Protein AF-A0A5D0MLC5-F1 (afdb_monomer_lite)

pLDDT: mean 80.18, std 6.37, range [61.41, 89.0]

Sequence (80 aa):
MIKLELFYNSEVDNETEKLAQKLKEKFADKVDIFLKDTTKDQIPENYGIINPPAAVIDGRQKIKIEGHEEFEKLIMKAIF

Secondary structure (DSSP, 8-state):
-EEEEEEE-TTT-SHHHHHHHHHHHHHTTTEEEEEEETTTSPPPGGG----SSEEEETTTEEEE--SHHHHHHHHHHHH-

Organism: Flexistipes sinusarabici (NCBI:txid2352)

Structure (mmCIF, N/CA/C/O backbone):
data_AF-A0A5D0MLC5-F1
#
_entry.id   AF-A0A5D0MLC5-F1
#
loop_
_atom_site.group_PDB
_atom_site.id
_atom_site.type_symbol
_atom_site.label_atom_id
_atom_site.label_alt_id
_atom_site.label_comp_id
_atom_site.label_asym_id
_atom_site.label_entity_id
_atom_site.label_seq_id
_atom_site.pdbx_PDB_ins_code
_atom_site.Cartn_x
_atom_site.Cartn_y
_atom_site.Cartn_z
_atom_site.occupancy
_atom_site.B_iso_or_equiv
_atom_site.auth_seq_id
_atom_site.auth_comp_id
_atom_site.auth_asym_id
_atom_site.auth_atom_id
_atom_site.pdbx_PDB_model_num
ATOM 1 N N . MET A 1 1 ? -13.715 -1.988 9.248 1.00 72.69 1 MET A N 1
ATOM 2 C CA . MET A 1 1 ? -12.279 -1.817 8.963 1.00 72.69 1 MET A CA 1
ATOM 3 C C . MET A 1 1 ? -12.135 -1.640 7.473 1.00 72.69 1 MET A C 1
ATOM 5 O O . MET A 1 1 ? -12.716 -2.428 6.737 1.00 72.69 1 MET A O 1
ATOM 9 N N . ILE A 1 2 ? -11.459 -0.574 7.062 1.00 80.56 2 ILE A N 1
ATOM 10 C CA . ILE A 1 2 ? -11.243 -0.241 5.652 1.00 80.56 2 ILE A CA 1
ATOM 11 C C . ILE A 1 2 ? -10.048 -1.046 5.157 1.00 80.56 2 ILE A C 1
ATOM 13 O O . ILE A 1 2 ? -9.026 -1.095 5.841 1.00 80.56 2 ILE A O 1
ATOM 17 N N . LYS A 1 3 ? -10.156 -1.671 3.987 1.00 87.25 3 LYS A N 1
ATOM 18 C CA . LYS A 1 3 ? -9.031 -2.374 3.372 1.00 87.25 3 LYS A CA 1
ATOM 19 C C . LYS A 1 3 ? -8.239 -1.406 2.501 1.00 87.25 3 LYS A C 1
ATOM 21 O O . LYS A 1 3 ? -8.791 -0.818 1.576 1.00 87.25 3 LYS A O 1
ATOM 26 N N . LEU A 1 4 ? -6.944 -1.277 2.753 1.00 87.00 4 LEU A N 1
ATOM 27 C CA . LEU A 1 4 ? -6.041 -0.443 1.971 1.00 87.00 4 LEU A CA 1
ATOM 28 C C . LEU A 1 4 ? -4.955 -1.307 1.334 1.00 87.00 4 LEU A C 1
ATOM 30 O O . LEU A 1 4 ? -4.118 -1.864 2.031 1.00 87.00 4 LEU A O 1
ATOM 34 N N . GLU A 1 5 ? -4.929 -1.394 0.011 1.00 88.12 5 GLU A N 1
ATOM 35 C CA . GLU A 1 5 ? -3.871 -2.076 -0.737 1.00 88.12 5 GLU A CA 1
ATOM 36 C C . GLU A 1 5 ? -2.941 -1.047 -1.380 1.00 88.12 5 GLU A C 1
ATOM 38 O O . GLU A 1 5 ? -3.375 -0.214 -2.168 1.00 88.12 5 GLU A O 1
ATOM 43 N N . LEU A 1 6 ? -1.658 -1.101 -1.046 1.00 87.88 6 LEU A N 1
ATOM 44 C CA . LEU A 1 6 ? -0.619 -0.195 -1.512 1.00 87.88 6 LEU A CA 1
ATOM 45 C C . LEU A 1 6 ? 0.272 -0.919 -2.499 1.00 87.88 6 LEU A C 1
ATOM 47 O O . LEU A 1 6 ? 0.843 -1.959 -2.188 1.00 87.88 6 LEU A O 1
ATOM 51 N N . PHE A 1 7 ? 0.382 -0.342 -3.682 1.00 89.00 7 PHE A N 1
ATOM 52 C CA . PHE A 1 7 ? 1.148 -0.850 -4.798 1.00 89.00 7 PHE A CA 1
ATOM 53 C C . PHE A 1 7 ? 2.351 0.054 -4.985 1.00 89.00 7 PHE A C 1
ATOM 55 O O . PHE A 1 7 ? 2.207 1.243 -5.275 1.00 89.00 7 PHE A O 1
ATOM 62 N N . TYR A 1 8 ? 3.534 -0.516 -4.822 1.00 87.75 8 TYR A N 1
ATOM 63 C CA . TYR A 1 8 ? 4.799 0.189 -4.974 1.00 87.75 8 TYR A CA 1
ATOM 64 C C . TYR A 1 8 ? 5.748 -0.620 -5.851 1.00 87.75 8 TYR A C 1
ATOM 66 O O . TYR A 1 8 ? 5.480 -1.777 -6.178 1.00 87.75 8 TYR A O 1
ATOM 74 N N . ASN A 1 9 ? 6.830 0.011 -6.285 1.00 87.50 9 ASN A N 1
ATOM 75 C CA . ASN A 1 9 ? 7.905 -0.647 -7.010 1.00 87.50 9 ASN A CA 1
ATOM 76 C C . ASN A 1 9 ? 9.149 -0.571 -6.125 1.00 87.50 9 ASN A C 1
ATOM 78 O O . ASN A 1 9 ? 9.688 0.519 -5.973 1.00 87.50 9 ASN A O 1
ATOM 82 N N . SER A 1 10 ? 9.601 -1.687 -5.546 1.00 83.94 10 SER A N 1
ATOM 83 C CA . SER A 1 10 ? 10.745 -1.659 -4.618 1.00 83.94 10 SER A CA 1
ATOM 84 C C . SER A 1 10 ? 12.088 -1.295 -5.271 1.00 83.94 10 SER A C 1
ATOM 86 O O . SER A 1 10 ? 13.008 -0.862 -4.578 1.00 83.94 10 SER A O 1
ATOM 88 N N . GLU A 1 11 ? 12.212 -1.407 -6.596 1.00 83.06 11 GLU A N 1
ATOM 89 C CA . GLU A 1 11 ? 13.417 -1.000 -7.330 1.00 83.06 11 GLU A CA 1
ATOM 90 C C . GLU A 1 11 ? 13.523 0.526 -7.483 1.00 83.06 11 GLU A C 1
ATOM 92 O O . GLU A 1 11 ? 14.625 1.053 -7.639 1.00 83.06 11 GLU A O 1
ATOM 97 N N . VAL A 1 12 ? 12.395 1.243 -7.423 1.00 78.38 12 VAL A N 1
ATOM 98 C CA . VAL A 1 12 ? 12.323 2.694 -7.684 1.00 78.38 12 VAL A CA 1
ATOM 99 C C . VAL A 1 12 ? 11.843 3.489 -6.464 1.00 78.38 12 VAL A C 1
ATOM 101 O O . VAL A 1 12 ? 12.259 4.628 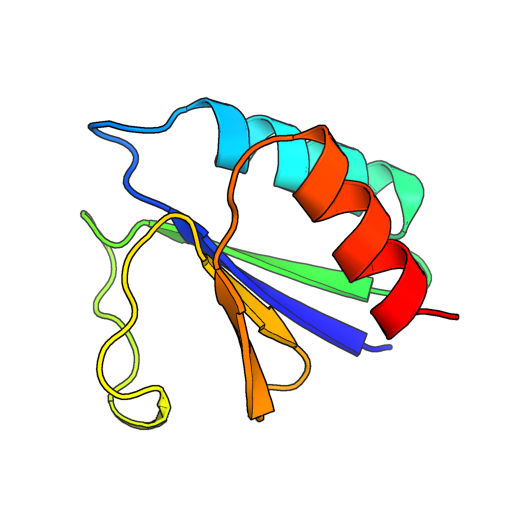-6.267 1.00 78.38 12 VAL A O 1
ATOM 104 N N . ASP A 1 13 ? 11.003 2.897 -5.619 1.00 73.06 13 ASP A N 1
ATOM 105 C CA . ASP A 1 13 ? 10.331 3.536 -4.490 1.00 73.06 13 ASP A CA 1
ATOM 106 C C . ASP A 1 13 ? 10.488 2.695 -3.214 1.00 73.06 13 ASP A C 1
ATOM 108 O O . ASP A 1 13 ? 9.851 1.661 -3.030 1.00 73.06 13 ASP A O 1
ATOM 112 N N . ASN A 1 14 ? 11.325 3.186 -2.300 1.00 73.75 14 ASN A N 1
ATOM 113 C CA . ASN A 1 14 ? 11.490 2.634 -0.952 1.00 73.75 14 ASN A CA 1
ATOM 114 C C . ASN A 1 14 ? 10.778 3.477 0.125 1.00 73.75 14 ASN A C 1
ATOM 116 O O . ASN A 1 14 ? 10.862 3.182 1.320 1.00 73.75 14 ASN A O 1
ATOM 120 N N . GLU A 1 15 ? 10.115 4.565 -0.266 1.00 79.12 15 GLU A N 1
ATOM 121 C CA . GLU A 1 15 ? 9.424 5.465 0.656 1.00 79.12 15 GLU A CA 1
ATOM 122 C C . GLU A 1 15 ? 8.019 4.952 0.964 1.00 79.12 15 GLU A C 1
ATOM 124 O O . GLU A 1 15 ? 7.612 4.947 2.127 1.00 79.12 15 GLU A O 1
ATOM 129 N N . THR A 1 16 ? 7.316 4.432 -0.042 1.00 78.75 16 THR A N 1
ATOM 130 C CA . THR A 1 16 ? 5.960 3.888 0.091 1.00 78.75 16 THR A CA 1
ATOM 131 C C . THR A 1 16 ? 5.891 2.737 1.103 1.00 78.75 16 THR A C 1
ATOM 133 O O . THR A 1 16 ? 4.937 2.660 1.881 1.00 78.75 16 THR A O 1
ATOM 136 N N . GLU A 1 17 ? 6.927 1.898 1.195 1.00 81.75 17 GLU A N 1
ATOM 137 C CA . GLU A 1 17 ? 7.020 0.842 2.215 1.00 81.75 17 GLU A CA 1
ATOM 138 C C . GLU A 1 17 ? 7.062 1.416 3.642 1.00 81.75 17 GLU A C 1
ATOM 140 O O . GLU A 1 17 ? 6.274 1.027 4.510 1.00 81.75 17 GLU A O 1
ATOM 145 N N . LYS A 1 18 ? 7.927 2.410 3.878 1.00 82.62 18 LYS A N 1
ATOM 146 C CA . LYS A 1 18 ? 8.044 3.082 5.182 1.00 82.62 18 LYS A CA 1
ATOM 147 C C . LYS A 1 18 ? 6.749 3.794 5.567 1.00 82.62 18 LYS A C 1
ATOM 149 O O . LYS A 1 18 ? 6.376 3.814 6.741 1.00 82.62 18 LYS A O 1
ATOM 154 N N . LEU A 1 19 ? 6.061 4.382 4.590 1.00 79.12 19 LEU A N 1
ATOM 155 C CA . LEU A 1 19 ? 4.775 5.052 4.789 1.00 79.12 19 LEU A CA 1
ATOM 156 C C . LEU A 1 19 ? 3.689 4.081 5.215 1.00 79.12 19 LEU A C 1
ATOM 158 O O . LEU A 1 19 ? 2.996 4.316 6.203 1.00 79.12 19 LEU A O 1
ATOM 162 N N . ALA A 1 20 ? 3.569 2.973 4.497 1.00 80.75 20 ALA A N 1
ATOM 163 C CA . ALA A 1 20 ? 2.622 1.925 4.820 1.00 80.75 20 ALA A CA 1
ATOM 164 C C . ALA A 1 20 ? 2.831 1.383 6.239 1.00 80.75 20 ALA A C 1
ATOM 166 O O . ALA A 1 20 ? 1.859 1.161 6.960 1.00 80.75 20 ALA A O 1
ATOM 167 N N . GLN A 1 21 ? 4.088 1.223 6.665 1.00 84.00 21 GLN A N 1
ATOM 168 C CA . GLN A 1 21 ? 4.409 0.781 8.018 1.00 84.00 21 GLN A CA 1
ATOM 169 C C . GLN A 1 21 ? 3.980 1.807 9.077 1.00 84.00 21 GLN A C 1
ATOM 171 O O . GLN A 1 21 ? 3.275 1.443 10.016 1.00 84.00 21 GLN A O 1
ATOM 176 N N . LYS A 1 22 ? 4.283 3.097 8.878 1.00 83.56 22 LYS A N 1
ATOM 177 C CA . LYS A 1 22 ? 3.815 4.172 9.773 1.00 83.56 22 LYS A CA 1
ATOM 178 C C . LYS A 1 22 ? 2.291 4.231 9.874 1.00 83.56 22 LYS A C 1
ATOM 180 O O . LYS A 1 22 ? 1.745 4.433 10.956 1.00 83.56 22 LYS A O 1
ATOM 185 N N . LEU A 1 23 ? 1.591 4.064 8.753 1.00 78.88 23 LEU A N 1
ATOM 186 C CA . LEU A 1 23 ? 0.130 4.064 8.739 1.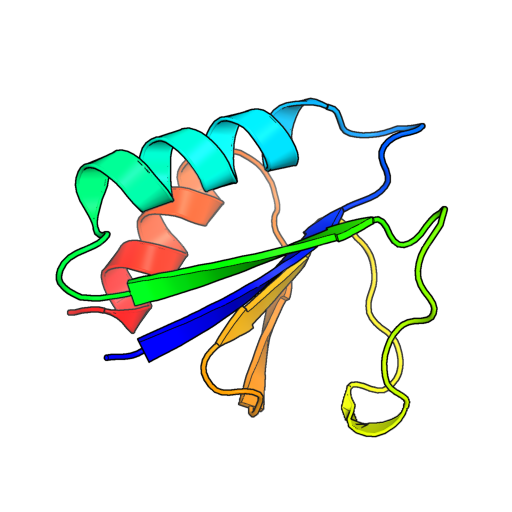00 78.88 23 LEU A CA 1
ATOM 187 C C . LEU A 1 23 ? -0.448 2.828 9.424 1.00 78.88 23 LEU 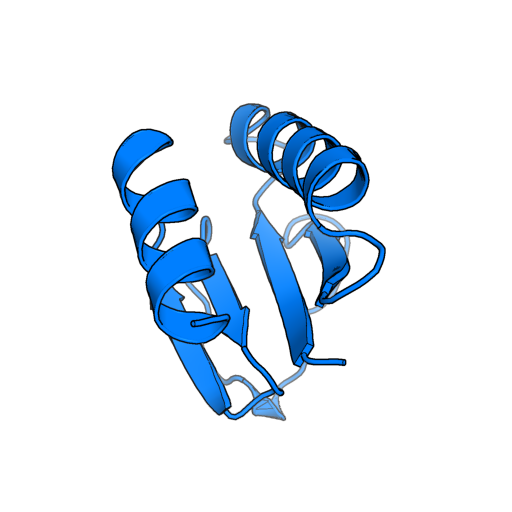A C 1
ATOM 189 O O . LEU A 1 23 ? -1.463 2.958 10.102 1.00 78.88 23 LEU A O 1
ATOM 193 N N . LYS A 1 24 ? 0.194 1.657 9.298 1.00 83.38 24 LYS A N 1
ATOM 194 C CA . LYS A 1 24 ? -0.198 0.468 10.064 1.00 83.38 24 LYS A CA 1
ATOM 195 C C . LYS A 1 24 ? -0.129 0.766 11.547 1.00 83.38 24 LYS A C 1
ATOM 197 O O . LYS A 1 24 ? -1.090 0.515 12.251 1.00 83.38 24 LYS A O 1
ATOM 202 N N . GLU A 1 25 ? 0.968 1.348 12.017 1.00 85.12 25 GLU A N 1
ATOM 203 C CA . GLU A 1 25 ? 1.116 1.678 13.435 1.00 85.12 25 GLU A CA 1
ATOM 204 C C . GLU A 1 25 ? 0.086 2.718 13.904 1.00 85.12 25 GLU A C 1
ATOM 206 O O . GLU A 1 25 ? -0.469 2.589 14.992 1.00 85.12 25 GLU A O 1
ATOM 211 N N . LYS A 1 26 ? -0.206 3.728 13.075 1.00 82.19 26 LYS A N 1
ATOM 212 C CA . LYS A 1 26 ? -1.105 4.843 13.420 1.00 82.19 26 LYS A CA 1
ATOM 213 C C . LYS A 1 26 ? -2.595 4.503 13.307 1.00 82.19 26 LYS A C 1
ATOM 215 O O . LYS A 1 26 ? -3.398 5.116 14.004 1.00 82.19 26 LYS A O 1
ATOM 220 N N . PHE A 1 27 ? -2.965 3.582 12.418 1.00 81.06 27 PHE A N 1
ATOM 221 C CA . PHE A 1 27 ? -4.358 3.303 12.054 1.00 81.06 27 PHE A CA 1
ATOM 222 C C . PHE A 1 27 ? -4.716 1.809 12.047 1.00 81.06 27 PHE A C 1
ATOM 224 O O . PHE A 1 27 ? -5.745 1.453 11.474 1.00 81.06 27 PHE A O 1
ATOM 231 N N . ALA A 1 28 ? -3.924 0.932 12.678 1.00 77.56 28 ALA A N 1
ATOM 232 C CA . ALA A 1 28 ? -4.197 -0.513 12.757 1.00 77.56 28 ALA A CA 1
ATOM 233 C C . ALA A 1 28 ? -5.602 -0.854 13.281 1.00 77.56 28 ALA A C 1
ATOM 235 O O . ALA A 1 28 ? -6.159 -1.890 12.926 1.00 77.56 28 ALA A O 1
ATOM 236 N N . ASP A 1 29 ? -6.194 0.001 14.118 1.00 82.25 29 ASP A N 1
ATOM 237 C CA . ASP A 1 29 ? -7.541 -0.189 14.659 1.00 82.25 29 ASP A CA 1
ATOM 238 C C . ASP A 1 29 ? -8.655 0.112 13.639 1.00 82.25 29 ASP A C 1
ATOM 240 O O . ASP A 1 29 ? -9.786 -0.352 13.800 1.00 82.25 29 ASP A O 1
ATOM 244 N N . LYS A 1 30 ? -8.351 0.859 12.568 1.00 81.50 30 LYS A N 1
ATOM 245 C CA . LYS A 1 30 ? -9.337 1.333 11.578 1.00 81.50 30 LYS A CA 1
ATOM 246 C C . LYS A 1 30 ? -9.112 0.778 10.180 1.00 81.50 30 LYS A C 1
ATOM 248 O O . LYS A 1 30 ? -10.091 0.553 9.457 1.00 81.50 30 LYS A O 1
ATOM 253 N N . VAL A 1 31 ? -7.853 0.565 9.805 1.00 81.56 31 VAL A N 1
ATOM 254 C CA . VAL A 1 31 ? -7.431 0.232 8.444 1.00 81.56 31 VAL A CA 1
ATOM 255 C C . VAL A 1 31 ? -6.554 -1.002 8.435 1.00 81.56 31 VAL A C 1
ATOM 257 O O . VAL A 1 31 ? -5.554 -1.081 9.143 1.00 81.56 31 VAL A O 1
ATOM 260 N N . ASP A 1 32 ? -6.905 -1.932 7.557 1.00 86.19 32 ASP A N 1
ATOM 261 C CA . ASP A 1 32 ? -6.092 -3.096 7.258 1.00 86.19 32 ASP A CA 1
ATOM 262 C C . ASP A 1 32 ? -5.246 -2.811 6.012 1.00 86.19 32 ASP A C 1
ATOM 264 O O . ASP A 1 32 ? -5.771 -2.680 4.903 1.00 86.19 32 ASP A O 1
ATOM 268 N N . ILE A 1 33 ? -3.940 -2.623 6.213 1.00 85.94 33 ILE 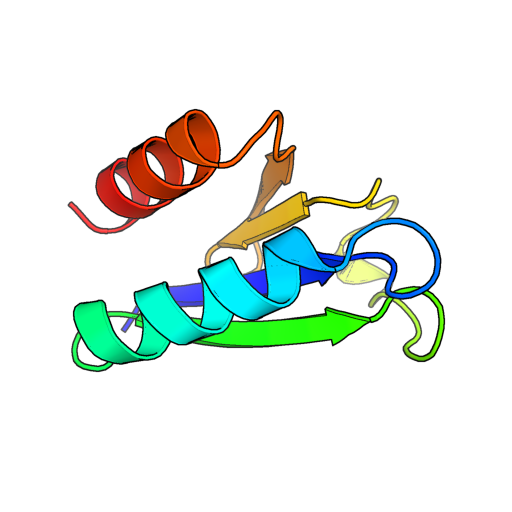A N 1
ATOM 269 C CA . ILE A 1 33 ? -3.013 -2.178 5.167 1.00 85.94 33 ILE A CA 1
ATOM 270 C C . ILE A 1 33 ? -2.255 -3.373 4.587 1.00 85.94 33 ILE A C 1
ATOM 272 O O . ILE A 1 33 ? -1.579 -4.123 5.292 1.00 85.94 33 ILE A O 1
ATOM 276 N N . PHE A 1 34 ? -2.276 -3.498 3.271 1.00 87.88 34 PHE A N 1
ATOM 277 C CA . PHE A 1 34 ? -1.563 -4.512 2.511 1.00 87.88 34 PHE A CA 1
ATOM 278 C C . PHE A 1 34 ? -0.558 -3.824 1.601 1.00 87.88 34 PHE A C 1
ATOM 280 O O . PHE A 1 34 ? -0.917 -2.918 0.862 1.00 87.88 34 PHE A O 1
ATOM 287 N N . LEU A 1 35 ? 0.694 -4.261 1.644 1.00 87.12 35 LEU A N 1
ATOM 288 C CA . LEU A 1 35 ? 1.737 -3.833 0.717 1.00 87.12 35 LEU A CA 1
ATOM 289 C C . LEU A 1 35 ? 1.870 -4.885 -0.383 1.00 87.12 35 LEU A C 1
ATOM 291 O O . LEU A 1 35 ? 1.914 -6.077 -0.084 1.00 87.12 35 LEU A O 1
ATOM 295 N N . LYS A 1 36 ? 1.924 -4.436 -1.634 1.00 88.25 36 LYS A N 1
ATOM 296 C CA . LYS A 1 36 ? 2.161 -5.249 -2.825 1.00 88.25 36 LYS A CA 1
ATOM 297 C C . LYS A 1 36 ? 3.280 -4.626 -3.639 1.00 88.25 36 LYS A C 1
ATOM 299 O O . LYS A 1 36 ? 3.171 -3.482 -4.087 1.00 88.25 36 LYS A O 1
ATOM 304 N N . ASP A 1 37 ? 4.340 -5.393 -3.831 1.00 87.31 37 ASP A N 1
ATOM 305 C CA . ASP A 1 37 ? 5.481 -4.968 -4.623 1.00 87.31 37 ASP A CA 1
ATOM 306 C C . ASP A 1 37 ? 5.254 -5.389 -6.068 1.00 87.31 37 ASP A C 1
ATOM 308 O O . ASP A 1 37 ? 5.363 -6.556 -6.413 1.00 87.31 37 ASP A O 1
ATOM 312 N N . THR A 1 38 ? 4.955 -4.435 -6.935 1.00 86.56 38 THR A N 1
ATOM 313 C CA . THR A 1 38 ? 4.646 -4.682 -8.352 1.00 86.56 38 THR A CA 1
ATOM 314 C C . THR A 1 38 ? 5.818 -5.229 -9.170 1.00 86.56 38 THR A C 1
ATOM 316 O O . THR A 1 38 ? 5.612 -5.656 -10.304 1.00 86.56 38 THR A O 1
ATOM 319 N N . THR A 1 39 ? 7.031 -5.247 -8.608 1.00 83.12 39 THR A N 1
ATOM 320 C CA . THR A 1 39 ? 8.196 -5.919 -9.212 1.00 83.12 39 THR A CA 1
ATOM 321 C C . THR A 1 39 ? 8.242 -7.416 -8.908 1.00 83.12 39 THR A C 1
ATOM 323 O O . THR A 1 39 ? 8.836 -8.179 -9.668 1.00 83.12 39 THR A O 1
ATOM 326 N N . LYS A 1 40 ? 7.605 -7.854 -7.814 1.00 82.25 40 LYS A N 1
ATOM 327 C CA . LYS A 1 40 ? 7.613 -9.249 -7.341 1.00 82.25 40 LYS A CA 1
ATOM 328 C C . LYS A 1 40 ? 6.248 -9.921 -7.455 1.00 82.25 40 LYS A C 1
ATOM 330 O O . LYS A 1 40 ? 6.168 -11.111 -7.746 1.00 82.25 40 LYS A O 1
ATOM 335 N N . ASP A 1 41 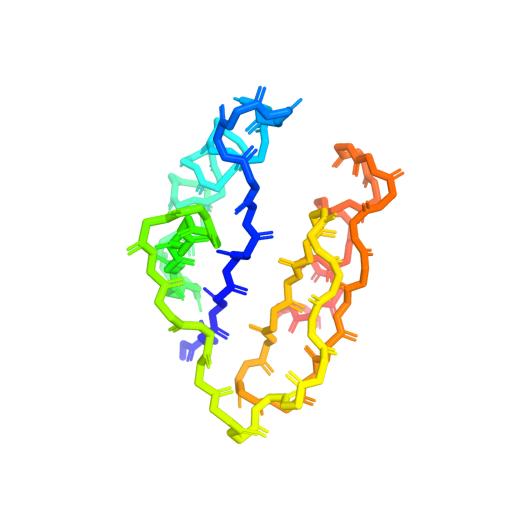? 5.190 -9.158 -7.229 1.00 81.50 41 ASP A N 1
ATOM 336 C CA . ASP A 1 41 ? 3.807 -9.598 -7.183 1.00 81.50 41 ASP A CA 1
ATOM 337 C C . ASP A 1 41 ? 3.060 -9.185 -8.447 1.00 81.50 41 ASP A C 1
ATOM 339 O O . ASP A 1 41 ? 3.110 -8.039 -8.903 1.00 81.50 41 ASP A O 1
ATOM 343 N N . GLN A 1 42 ? 2.274 -10.119 -8.979 1.00 79.06 42 GLN A N 1
ATOM 344 C CA . GLN A 1 42 ? 1.359 -9.816 -10.065 1.00 79.06 42 GLN A CA 1
ATOM 345 C C . GLN A 1 42 ? 0.184 -8.985 -9.537 1.00 79.06 42 GLN A C 1
ATOM 347 O O . GLN A 1 42 ? -0.498 -9.362 -8.579 1.00 79.06 42 GLN A O 1
ATOM 352 N N . ILE A 1 43 ? -0.072 -7.848 -10.183 1.00 81.88 43 ILE A N 1
ATOM 353 C CA . ILE A 1 43 ? -1.221 -7.009 -9.850 1.00 81.88 43 ILE A CA 1
ATOM 354 C C . ILE A 1 43 ? -2.498 -7.750 -10.266 1.00 81.88 43 ILE A C 1
ATOM 356 O O . ILE A 1 43 ? -2.605 -8.163 -11.422 1.00 81.88 43 ILE A O 1
ATOM 360 N N . PRO A 1 44 ? -3.472 -7.918 -9.356 1.00 80.38 44 PRO A N 1
ATOM 361 C CA . PRO A 1 44 ? -4.749 -8.533 -9.687 1.00 80.38 44 PRO A CA 1
ATOM 362 C C . PRO A 1 44 ? -5.440 -7.851 -10.880 1.00 80.38 44 PRO A C 1
ATOM 364 O O . PRO A 1 44 ? -5.596 -6.629 -10.898 1.00 80.38 44 PRO A O 1
ATOM 367 N N . GLU A 1 45 ? -5.902 -8.640 -11.855 1.00 80.25 45 GLU A N 1
ATOM 368 C CA . GLU A 1 45 ? -6.531 -8.123 -13.085 1.00 80.25 45 GLU A CA 1
ATOM 369 C C . GLU A 1 45 ? -7.792 -7.291 -12.812 1.00 80.25 45 GLU A C 1
ATOM 371 O O . GLU A 1 45 ? -8.113 -6.374 -13.569 1.00 80.25 45 GLU A O 1
ATOM 376 N N . ASN A 1 46 ? -8.485 -7.555 -11.698 1.00 82.06 46 ASN A N 1
ATOM 377 C CA . ASN A 1 46 ? -9.665 -6.798 -11.271 1.00 82.06 46 ASN A CA 1
ATOM 378 C C . ASN A 1 46 ? -9.369 -5.307 -11.020 1.00 82.06 46 ASN A C 1
ATOM 380 O O . ASN A 1 46 ? -10.289 -4.491 -11.049 1.00 82.06 46 ASN A O 1
ATOM 384 N N . TYR A 1 47 ? -8.106 -4.935 -10.804 1.00 79.81 47 TYR A N 1
ATOM 385 C CA . TYR A 1 47 ? -7.701 -3.541 -10.661 1.00 79.81 47 TYR A CA 1
ATOM 386 C C . TYR A 1 47 ? -7.329 -2.872 -11.987 1.00 79.81 47 TYR A C 1
ATOM 388 O O . TYR A 1 47 ? -7.234 -1.641 -12.034 1.00 79.81 47 TYR A O 1
ATOM 396 N N . GLY A 1 48 ? -7.212 -3.630 -13.079 1.00 80.75 48 GLY A N 1
ATOM 397 C CA . GLY A 1 48 ? -6.743 -3.136 -14.369 1.00 80.75 48 GLY A CA 1
ATOM 398 C C . GLY A 1 48 ? -5.313 -2.600 -14.279 1.00 80.75 48 GLY A C 1
ATOM 399 O O . GLY A 1 48 ? -4.483 -3.119 -13.538 1.00 80.75 48 GLY A O 1
ATOM 400 N N . ILE A 1 49 ? -5.025 -1.533 -15.022 1.00 80.25 49 ILE A N 1
ATOM 401 C CA . ILE A 1 49 ? -3.705 -0.896 -14.993 1.00 80.25 49 ILE A CA 1
ATOM 402 C C . ILE A 1 49 ? -3.565 -0.100 -13.690 1.00 80.25 49 ILE A C 1
ATOM 404 O O . ILE A 1 49 ? -4.300 0.866 -13.459 1.00 80.25 49 ILE A O 1
ATOM 408 N N . ILE A 1 50 ? -2.611 -0.502 -12.851 1.00 80.75 50 ILE A N 1
ATOM 409 C CA . ILE A 1 50 ? -2.123 0.284 -11.718 1.00 80.75 50 ILE A CA 1
ATOM 410 C C . ILE A 1 50 ? -0.749 0.829 -12.098 1.00 80.75 50 ILE A C 1
ATOM 412 O O . ILE A 1 50 ? 0.112 0.069 -12.527 1.00 80.75 50 ILE A O 1
ATOM 416 N N . ASN A 1 51 ? -0.554 2.134 -11.903 1.00 81.00 51 ASN A N 1
ATOM 417 C CA . ASN A 1 51 ? 0.732 2.805 -12.072 1.00 81.00 51 ASN A CA 1
ATOM 418 C C . ASN A 1 51 ? 1.295 3.145 -10.686 1.00 81.00 51 ASN A C 1
ATOM 420 O O . ASN A 1 51 ? 0.815 4.102 -10.075 1.00 81.00 51 ASN A O 1
ATOM 424 N N . PRO A 1 52 ? 2.259 2.369 -10.167 1.00 82.31 52 PRO A N 1
ATOM 425 C CA . PRO A 1 52 ? 2.874 2.620 -8.869 1.00 82.31 52 PRO A CA 1
ATOM 426 C C . PRO A 1 52 ? 3.695 3.922 -8.862 1.00 82.31 52 PRO A C 1
ATOM 428 O O . PRO A 1 52 ? 4.278 4.262 -9.895 1.00 82.31 52 PRO A O 1
ATOM 431 N N . PRO A 1 53 ? 3.793 4.622 -7.717 1.00 85.06 53 PRO A N 1
ATOM 432 C CA . PRO A 1 53 ? 3.147 4.302 -6.444 1.00 85.06 53 PRO A CA 1
ATOM 433 C C . PRO A 1 53 ? 1.643 4.639 -6.443 1.00 85.06 53 PRO A C 1
ATOM 435 O O . PRO A 1 53 ? 1.207 5.711 -6.870 1.00 85.06 53 PRO A O 1
ATOM 438 N N . ALA A 1 54 ? 0.827 3.695 -5.970 1.00 86.69 54 ALA A N 1
ATOM 439 C CA . ALA A 1 54 ? -0.631 3.792 -5.976 1.00 86.69 54 ALA A CA 1
ATOM 440 C C . ALA A 1 54 ? -1.264 3.079 -4.776 1.00 86.69 54 ALA A C 1
ATOM 442 O O . ALA A 1 54 ? -0.700 2.148 -4.211 1.00 86.69 54 ALA A O 1
ATOM 443 N N . ALA A 1 55 ? -2.475 3.487 -4.418 1.00 85.62 55 ALA A N 1
ATOM 444 C CA . ALA A 1 55 ? -3.274 2.908 -3.352 1.00 85.62 55 ALA A CA 1
ATOM 445 C C . ALA A 1 55 ? -4.663 2.518 -3.856 1.00 85.62 55 ALA A C 1
ATOM 447 O O . ALA A 1 55 ? -5.244 3.197 -4.701 1.00 85.62 55 ALA A O 1
ATOM 448 N N . VAL A 1 56 ? -5.214 1.437 -3.317 1.00 87.56 56 VAL A N 1
ATOM 449 C CA . VAL A 1 56 ? -6.568 0.968 -3.594 1.00 87.56 56 VAL A CA 1
ATOM 450 C C . VAL A 1 56 ? -7.313 0.801 -2.284 1.00 87.56 56 VAL A C 1
ATOM 452 O O . VAL A 1 56 ? -6.891 0.042 -1.417 1.00 87.56 56 VAL A O 1
ATOM 455 N N . ILE A 1 57 ? -8.435 1.500 -2.156 1.00 85.88 57 ILE A N 1
ATOM 456 C CA . ILE A 1 57 ? -9.277 1.485 -0.960 1.00 85.88 57 ILE A CA 1
ATOM 457 C C . ILE A 1 57 ? -10.512 0.627 -1.233 1.00 85.88 57 ILE A C 1
ATOM 459 O O . ILE A 1 57 ? -11.202 0.818 -2.241 1.00 85.88 57 ILE A O 1
ATOM 463 N N . ASP A 1 58 ? -10.739 -0.363 -0.368 1.00 85.69 58 ASP A N 1
ATOM 464 C CA . ASP A 1 58 ? -11.817 -1.359 -0.424 1.00 85.69 58 ASP A CA 1
ATOM 465 C C . ASP A 1 58 ? -11.982 -2.031 -1.798 1.00 85.69 58 ASP A C 1
ATOM 467 O O . ASP A 1 58 ? -13.082 -2.394 -2.219 1.00 85.69 58 ASP A O 1
ATOM 471 N N . GLY A 1 59 ? -10.876 -2.177 -2.536 1.00 83.06 59 GLY A N 1
ATOM 472 C CA . GLY A 1 59 ? -10.864 -2.768 -3.876 1.00 83.06 59 GLY A CA 1
ATOM 473 C C . GLY A 1 59 ? -11.609 -1.955 -4.944 1.00 83.06 59 GLY A C 1
ATOM 474 O O . GLY A 1 59 ? -11.845 -2.466 -6.036 1.00 83.06 59 GLY A O 1
ATOM 475 N N . ARG A 1 60 ? -12.011 -0.713 -4.645 1.00 81.50 60 ARG A N 1
ATOM 476 C CA . ARG A 1 60 ? -12.846 0.121 -5.527 1.00 81.50 60 ARG A CA 1
ATOM 477 C C . ARG A 1 60 ? -12.156 1.414 -5.921 1.00 81.50 60 ARG A C 1
ATOM 479 O O . ARG A 1 60 ? -12.124 1.762 -7.099 1.00 81.50 60 ARG A O 1
ATOM 486 N N . GLN A 1 61 ? -11.616 2.134 -4.944 1.00 82.19 61 GLN A N 1
ATOM 487 C CA . GLN A 1 61 ? -11.094 3.474 -5.168 1.00 82.19 61 GLN A CA 1
ATOM 488 C C . GLN A 1 61 ? -9.586 3.426 -5.384 1.00 82.19 61 GLN A C 1
ATOM 490 O O . GLN A 1 61 ? -8.832 3.176 -4.450 1.00 82.19 61 GLN A O 1
ATOM 495 N N . LYS A 1 62 ? -9.162 3.674 -6.625 1.00 83.94 62 LYS A N 1
ATOM 496 C CA . LYS A 1 62 ? -7.754 3.798 -7.013 1.00 83.94 62 LYS A CA 1
ATOM 497 C C . LYS A 1 62 ? -7.283 5.232 -6.804 1.00 83.94 62 LYS A C 1
ATOM 499 O O . LYS A 1 62 ? -7.919 6.168 -7.281 1.00 83.94 62 LYS A O 1
ATOM 504 N N . ILE A 1 63 ? -6.164 5.391 -6.117 1.00 81.56 63 ILE A N 1
ATOM 505 C CA . ILE A 1 63 ? -5.553 6.673 -5.788 1.00 81.56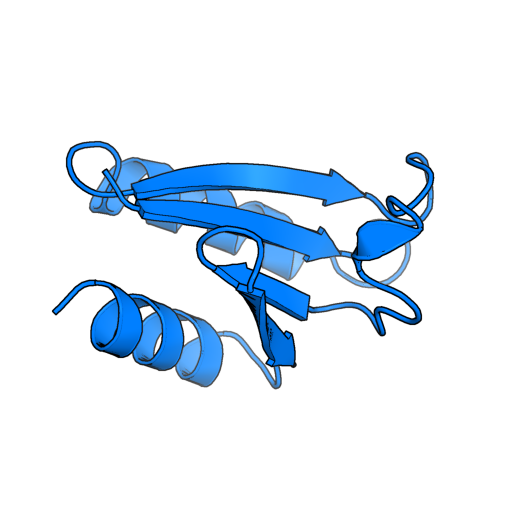 63 ILE A CA 1
ATOM 506 C C . ILE A 1 63 ? -4.092 6.616 -6.218 1.00 81.56 63 ILE A C 1
ATOM 508 O O . ILE A 1 63 ? -3.357 5.719 -5.815 1.00 81.56 63 ILE A O 1
ATOM 512 N N . LYS A 1 64 ? -3.665 7.566 -7.047 1.00 81.44 64 LYS A N 1
ATOM 513 C CA . LYS A 1 64 ? -2.249 7.729 -7.382 1.00 81.44 64 LYS A CA 1
ATOM 514 C C . LYS A 1 64 ? -1.553 8.447 -6.227 1.00 81.44 64 LYS A C 1
ATOM 516 O O . LYS A 1 64 ? -2.108 9.398 -5.685 1.00 81.44 64 LYS A O 1
ATOM 521 N N . ILE A 1 65 ? -0.363 7.992 -5.852 1.00 76.88 65 ILE A N 1
ATOM 522 C CA . ILE A 1 65 ? 0.417 8.606 -4.780 1.00 76.88 65 ILE A CA 1
ATOM 523 C C . ILE A 1 65 ? 1.404 9.581 -5.418 1.00 76.88 65 ILE A C 1
ATOM 525 O O . ILE A 1 65 ? 2.362 9.170 -6.062 1.00 76.88 65 ILE A O 1
ATOM 529 N N . GLU A 1 66 ? 1.175 10.881 -5.248 1.00 71.94 66 GLU A N 1
ATOM 530 C CA . GLU A 1 66 ? 2.082 11.936 -5.730 1.00 71.94 66 GLU A CA 1
ATOM 531 C C . GLU A 1 66 ? 2.894 12.533 -4.566 1.00 71.94 66 GLU A C 1
ATOM 533 O O . GLU A 1 66 ? 3.016 13.742 -4.406 1.00 71.94 66 GLU A O 1
ATOM 538 N N . GLY A 1 67 ? 3.455 11.651 -3.730 1.00 68.31 67 GLY A N 1
ATOM 539 C CA . GLY A 1 67 ? 4.307 12.004 -2.591 1.00 68.31 67 GLY A CA 1
ATOM 540 C C . GLY A 1 67 ? 3.685 11.741 -1.212 1.00 68.31 67 GLY A C 1
ATOM 541 O O . GLY A 1 67 ? 2.492 11.471 -1.065 1.00 68.31 67 GLY A O 1
ATOM 542 N N . HIS A 1 68 ? 4.528 11.819 -0.178 1.00 68.19 68 HIS A N 1
ATOM 543 C CA . HIS A 1 68 ? 4.219 11.460 1.215 1.00 68.19 68 HIS A CA 1
ATOM 544 C C . HIS A 1 68 ? 3.019 12.229 1.795 1.00 68.19 68 HIS A C 1
ATOM 546 O O . HIS A 1 68 ? 2.115 11.630 2.377 1.00 68.19 68 HIS A O 1
ATOM 552 N N . GLU A 1 69 ? 2.994 13.555 1.649 1.00 69.00 69 GLU A N 1
ATOM 553 C CA . GLU A 1 69 ? 1.961 14.395 2.272 1.00 69.00 69 GLU A CA 1
ATOM 554 C C . GLU A 1 69 ? 0.572 14.201 1.657 1.00 69.00 69 GLU A C 1
ATOM 556 O O . GLU A 1 69 ? -0.434 14.240 2.369 1.00 69.00 69 GLU A O 1
ATOM 561 N N . GLU A 1 70 ? 0.507 13.996 0.341 1.00 69.00 70 GLU A N 1
ATOM 562 C CA . GLU A 1 70 ? -0.749 13.719 -0.359 1.00 69.00 70 GLU A CA 1
ATOM 563 C C . GLU A 1 70 ? -1.306 12.364 0.063 1.00 69.00 70 GLU A C 1
ATOM 565 O O . GLU A 1 70 ? -2.503 12.229 0.314 1.00 69.00 70 GLU A O 1
ATOM 570 N N . PHE A 1 71 ? -0.423 11.382 0.238 1.00 71.12 71 PHE A N 1
ATOM 571 C CA . PHE A 1 71 ? -0.799 10.049 0.665 1.00 71.12 71 PHE A CA 1
ATOM 572 C C . PHE A 1 71 ? -1.485 10.040 2.034 1.00 71.12 71 PHE A C 1
ATOM 574 O O . PHE A 1 71 ? -2.613 9.563 2.140 1.00 71.12 71 PHE A O 1
ATOM 581 N N . GLU A 1 72 ? -0.871 10.623 3.071 1.00 73.19 72 GLU A N 1
ATOM 582 C CA . GLU A 1 72 ? -1.486 10.648 4.407 1.00 73.19 72 GLU A CA 1
ATOM 583 C C . GLU A 1 72 ? -2.840 11.380 4.388 1.00 73.19 72 GLU A C 1
ATOM 585 O O . GLU A 1 72 ? -3.814 10.890 4.960 1.00 73.19 72 GLU A O 1
ATOM 590 N N . LYS A 1 73 ? -2.947 12.506 3.668 1.00 74.50 73 LYS A N 1
ATOM 591 C CA . LYS A 1 73 ? -4.205 13.263 3.546 1.00 74.50 73 LYS A CA 1
ATOM 592 C C . LYS A 1 73 ? -5.307 12.464 2.852 1.00 74.50 73 LYS A C 1
ATOM 594 O O . LYS A 1 73 ? -6.460 12.528 3.279 1.00 74.50 73 LYS A O 1
ATOM 599 N N . LEU A 1 74 ? -4.978 11.729 1.791 1.00 70.00 74 LEU A N 1
ATOM 600 C CA . LEU A 1 74 ? -5.934 10.914 1.036 1.00 70.00 74 LEU A CA 1
ATOM 601 C C . LEU A 1 74 ? -6.422 9.725 1.860 1.00 70.00 74 LEU A C 1
ATOM 603 O O . LEU A 1 74 ? -7.619 9.451 1.888 1.00 70.00 74 LEU A O 1
ATOM 607 N N . ILE A 1 75 ? -5.511 9.083 2.591 1.00 68.69 75 ILE A N 1
ATOM 608 C CA . ILE A 1 75 ? -5.839 8.025 3.545 1.00 68.69 75 ILE A CA 1
ATOM 609 C C . ILE A 1 75 ? -6.755 8.567 4.643 1.00 68.69 75 ILE A C 1
ATOM 611 O O . ILE A 1 75 ? -7.814 8.000 4.888 1.00 68.69 75 ILE A O 1
ATOM 615 N N . MET A 1 76 ? -6.417 9.705 5.255 1.00 73.12 76 MET A N 1
ATOM 616 C CA . MET A 1 76 ? -7.259 10.310 6.290 1.00 73.12 76 MET A CA 1
ATOM 617 C C . MET A 1 76 ? -8.658 10.662 5.773 1.00 73.12 76 MET A C 1
ATOM 619 O O . MET A 1 76 ? -9.626 10.361 6.461 1.00 73.12 76 MET A O 1
ATOM 623 N N . LYS A 1 77 ? -8.782 11.221 4.561 1.00 72.06 77 LYS A N 1
ATOM 624 C CA . LYS A 1 77 ? -10.082 11.509 3.920 1.00 72.06 77 LYS A CA 1
ATOM 625 C C . LYS A 1 77 ? -10.895 10.268 3.557 1.00 72.06 77 LYS A C 1
ATOM 627 O O . LYS A 1 77 ? -12.094 10.374 3.343 1.00 72.06 77 LYS A O 1
ATOM 632 N N . ALA A 1 78 ? -10.244 9.127 3.375 1.00 65.31 78 ALA A N 1
ATOM 633 C CA . ALA A 1 78 ? -10.936 7.881 3.083 1.00 65.31 78 ALA A CA 1
ATOM 634 C C . ALA A 1 78 ? -11.386 7.155 4.358 1.00 65.31 78 ALA A C 1
ATOM 636 O O . ALA A 1 78 ? -12.320 6.361 4.304 1.00 65.31 78 ALA A O 1
ATOM 637 N N . ILE A 1 79 ? -10.720 7.418 5.490 1.00 64.06 79 ILE A N 1
ATOM 638 C CA . ILE A 1 79 ? -11.039 6.831 6.798 1.00 64.06 79 ILE A CA 1
ATOM 639 C C . ILE A 1 79 ? -12.092 7.640 7.567 1.00 64.06 79 ILE A C 1
ATOM 641 O O . ILE A 1 79 ? -12.881 7.043 8.302 1.00 64.06 79 ILE A O 1
ATOM 645 N N . PHE A 1 80 ? -12.069 8.971 7.444 1.00 61.41 80 PHE A N 1
ATOM 646 C CA . PHE A 1 80 ? -12.936 9.919 8.154 1.00 61.41 80 PHE A CA 1
ATOM 647 C C . PHE A 1 80 ? -13.903 10.617 7.202 1.00 61.41 80 PHE A C 1
ATOM 649 O O . PHE A 1 80 ? -15.074 10.787 7.607 1.00 61.41 80 PHE A O 1
#

Foldseek 3Di:
DKEKEFEAAVVPDPPSVVLLVVCCVVQVVQYDYHYDHVVVDPDDCLLPDDDPRWMDINSPDIGHDPDNVVVVVVVVVVRD

Radius of gyration: 11.55 Å; chains: 1; bounding box: 26×24×30 Å